Protein AF-A0A7C9E9Z1-F1 (afdb_monomer)

pLDDT: mean 94.23, std 4.5, range [63.09, 98.25]

Radius of gyration: 16.39 Å; Cα contacts (8 Å, |Δi|>4): 104; chains: 1; bounding box: 35×23×44 Å

Nearest PDB structures (foldseek):
  5wyl-assembly1_A  TM=3.113E-01  e=5.846E+00  Thermochaetoides thermophila DSM 1495
  5x20-assembly3_F  TM=2.264E-01  e=6.218E+00  Enterococcus faecium DO

Sequence (115 aa):
LDPYLDKEGNFTHGVNFAVAGATALSVSTLAEKNIHIAPRVTRSSLLVQLDWFKAHLNALHFTPPERKEKLGNALFLVGEIGGNDYNYAVSQVKTMDDLRALVPEIIQTIIDVTE

Secondary structure (DSSP, 8-state):
-EETT-TT---TT-EE---TT-BSS-HHHHHHTT----TTT---BHHHHHHHHHHHHHHT---HHHHHHHHHTPPP-----SHHHHHHHHHTT--HHHHHHHHHHHHHHHHHHH-

Mean predicted aligned error: 3.27 Å

Solvent-accessible surface area (backbone atoms only — not comparable to full-atom values): 6959 Å² total; per-residue (Å²): 112,36,48,68,86,46,90,85,48,65,57,91,89,40,67,30,62,84,55,81,71,32,17,35,54,47,68,67,62,35,41,78,71,75,32,78,70,59,80,88,65,4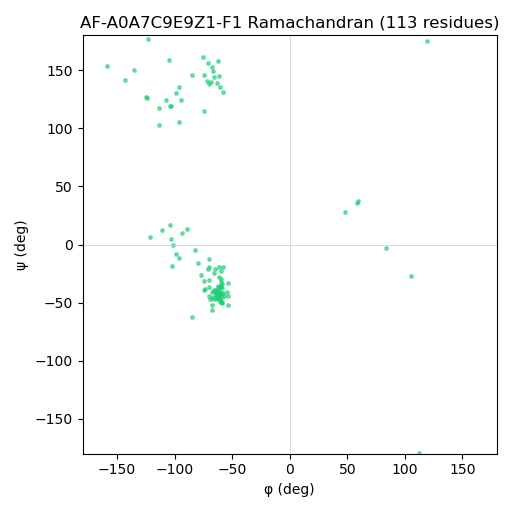4,89,49,17,48,63,55,33,49,51,51,51,53,51,51,63,62,71,65,70,61,52,76,68,54,43,50,56,54,58,71,72,52,88,86,86,85,73,95,69,34,65,39,52,49,52,51,31,54,78,67,71,53,51,73,66,58,56,57,68,43,49,67,58,36,52,48,54,53,48,70,74,73,113

Structure (mmCIF, N/CA/C/O backbone):
data_AF-A0A7C9E9Z1-F1
#
_entry.id   AF-A0A7C9E9Z1-F1
#
loop_
_atom_site.group_PDB
_atom_site.id
_atom_site.type_symbol
_atom_site.label_atom_id
_atom_site.label_alt_id
_atom_site.label_comp_id
_atom_site.label_asym_id
_atom_site.label_entity_id
_atom_site.label_seq_id
_atom_site.pdbx_PDB_ins_code
_atom_site.Cartn_x
_atom_site.Cartn_y
_atom_site.Cartn_z
_atom_site.occupancy
_atom_site.B_iso_or_equiv
_atom_site.auth_seq_id
_atom_site.auth_comp_id
_atom_site.auth_asym_id
_atom_site.auth_atom_id
_atom_site.pdbx_PDB_model_num
ATOM 1 N N . LEU A 1 1 ? -7.285 -0.758 -16.841 1.00 92.31 1 LEU A N 1
ATOM 2 C CA . LEU A 1 1 ? -5.991 -1.386 -16.512 1.00 92.31 1 LEU A CA 1
ATOM 3 C C . LEU A 1 1 ? -6.303 -2.708 -15.852 1.00 92.31 1 LEU A C 1
ATOM 5 O O . LEU A 1 1 ? -7.070 -2.699 -14.890 1.00 92.31 1 LEU A O 1
ATOM 9 N N . ASP A 1 2 ? -5.762 -3.798 -16.380 1.00 97.62 2 ASP A N 1
ATOM 10 C CA . ASP A 1 2 ? -6.035 -5.133 -15.849 1.00 97.62 2 ASP A CA 1
ATOM 11 C C . ASP A 1 2 ? -5.290 -5.343 -14.522 1.00 97.62 2 ASP A C 1
ATOM 13 O O . ASP A 1 2 ? -4.209 -4.767 -14.324 1.00 97.62 2 ASP A O 1
ATOM 17 N N . PRO A 1 3 ? -5.874 -6.098 -13.574 1.00 97.00 3 PRO A N 1
ATOM 18 C CA . PRO A 1 3 ? -5.262 -6.315 -12.275 1.00 97.00 3 PRO A CA 1
ATOM 19 C C . PRO A 1 3 ? -4.025 -7.208 -12.408 1.00 97.00 3 PRO A C 1
ATOM 21 O O . PRO A 1 3 ? -4.049 -8.214 -13.106 1.00 97.00 3 PRO A O 1
ATOM 24 N N . TYR A 1 4 ? -2.952 -6.872 -11.693 1.00 97.50 4 TYR A N 1
ATOM 25 C CA . TYR A 1 4 ? -1.654 -7.555 -11.794 1.00 97.50 4 TYR A CA 1
ATOM 26 C C . TYR A 1 4 ? -1.715 -9.082 -11.601 1.00 97.50 4 TYR A C 1
ATOM 28 O O . TYR A 1 4 ? -0.935 -9.817 -12.200 1.00 97.50 4 TYR A O 1
ATOM 36 N N . LEU A 1 5 ? -2.629 -9.566 -10.755 1.00 95.50 5 LEU A N 1
ATOM 37 C CA . LEU A 1 5 ? -2.771 -10.996 -10.460 1.00 95.50 5 LEU A CA 1
ATOM 38 C C . LEU A 1 5 ? -3.602 -11.765 -11.497 1.00 95.50 5 LEU A C 1
ATOM 40 O O . LEU A 1 5 ? -3.720 -12.988 -11.381 1.00 95.50 5 LEU A O 1
ATOM 44 N N . ASP A 1 6 ? -4.181 -11.082 -12.483 1.00 97.00 6 ASP A N 1
ATOM 45 C CA . ASP A 1 6 ? -4.840 -11.742 -13.601 1.00 97.00 6 ASP A CA 1
ATOM 46 C C . ASP A 1 6 ? -3.796 -12.322 -14.560 1.00 97.00 6 ASP A C 1
ATOM 48 O O . ASP A 1 6 ? -3.022 -11.602 -15.192 1.00 97.00 6 ASP A O 1
ATOM 52 N N . LYS A 1 7 ? -3.781 -13.654 -14.663 1.00 92.62 7 LYS A N 1
ATOM 53 C CA . LYS A 1 7 ? -2.847 -14.391 -15.524 1.00 92.62 7 LYS A CA 1
ATOM 54 C C . LYS A 1 7 ? -3.150 -14.209 -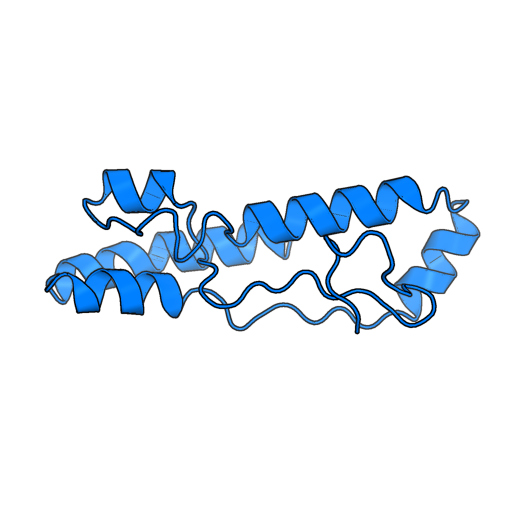17.008 1.00 92.62 7 LYS A C 1
ATOM 56 O O . LYS A 1 7 ? -2.275 -14.479 -17.825 1.00 92.62 7 LYS A O 1
ATOM 61 N N . GLU A 1 8 ? -4.367 -13.793 -17.338 1.00 95.75 8 GLU A N 1
ATOM 62 C CA . GLU A 1 8 ? -4.817 -13.533 -18.706 1.00 95.75 8 GLU A CA 1
ATOM 63 C C . GLU A 1 8 ? -4.874 -12.023 -19.009 1.00 95.75 8 GLU A C 1
ATOM 65 O O . GLU A 1 8 ? -5.278 -11.627 -20.102 1.00 95.75 8 GLU A O 1
ATOM 70 N N . GLY A 1 9 ? -4.431 -11.182 -18.065 1.00 94.25 9 GLY A N 1
ATOM 71 C CA . GLY A 1 9 ? -4.470 -9.728 -18.175 1.00 94.25 9 GLY A CA 1
ATOM 72 C C . GLY A 1 9 ? -3.557 -9.173 -19.273 1.00 94.25 9 GLY A C 1
ATOM 73 O O . GLY A 1 9 ? -2.443 -9.647 -19.508 1.00 94.25 9 GLY A O 1
ATOM 74 N N . ASN A 1 10 ? -4.010 -8.107 -19.931 1.00 94.88 10 ASN A N 1
ATOM 75 C CA . ASN A 1 10 ? -3.254 -7.383 -20.942 1.00 94.88 10 ASN A CA 1
ATOM 76 C C . ASN A 1 10 ? -2.553 -6.155 -20.338 1.00 94.88 10 ASN A C 1
ATOM 78 O O . ASN A 1 10 ? -3.159 -5.105 -20.121 1.00 94.88 10 ASN A O 1
ATOM 82 N N . PHE A 1 11 ? -1.235 -6.253 -20.158 1.00 93.94 11 PHE A N 1
ATOM 83 C CA . PHE A 1 11 ? -0.420 -5.185 -19.563 1.00 93.94 11 PHE A CA 1
ATOM 84 C C . PHE A 1 11 ? 0.223 -4.226 -20.575 1.00 93.94 11 PHE A C 1
ATOM 86 O O . PHE A 1 11 ? 1.045 -3.391 -20.200 1.00 93.94 11 PHE A O 1
ATOM 93 N N . THR A 1 12 ? -0.157 -4.294 -21.857 1.00 90.38 12 THR A N 1
ATOM 94 C CA . THR A 1 12 ? 0.442 -3.468 -22.928 1.00 90.38 12 THR A CA 1
ATOM 95 C C . THR A 1 12 ? 0.287 -1.964 -22.675 1.00 90.38 12 THR A C 1
ATOM 97 O O . THR A 1 12 ? 1.157 -1.177 -23.046 1.00 90.38 12 THR A O 1
ATOM 100 N N . HIS A 1 13 ? -0.806 -1.557 -22.024 1.00 90.94 13 HIS A N 1
ATOM 101 C CA . HIS A 1 13 ? -1.135 -0.151 -21.752 1.00 90.94 13 HIS A CA 1
ATOM 102 C C . HIS A 1 13 ? -1.039 0.224 -20.268 1.00 90.94 13 HIS A C 1
ATOM 104 O O . HIS A 1 13 ? -1.510 1.286 -19.864 1.00 90.94 13 HIS A O 1
ATOM 110 N N . GLY A 1 14 ? -0.435 -0.645 -19.460 1.00 94.56 14 GLY A N 1
ATOM 111 C CA . GLY A 1 14 ? -0.309 -0.481 -18.019 1.00 94.56 14 GLY A CA 1
ATOM 112 C C . GLY A 1 14 ? -0.982 -1.605 -17.242 1.00 94.56 14 GLY A C 1
ATOM 113 O O . GLY A 1 14 ? -1.657 -2.472 -17.792 1.00 94.56 14 GLY A O 1
ATOM 114 N N . VAL A 1 15 ? -0.803 -1.559 -15.931 1.00 97.19 15 VAL A N 1
ATOM 115 C CA . VAL A 1 15 ? -1.175 -2.624 -15.000 1.00 97.19 15 VAL A CA 1
ATOM 116 C C . VAL A 1 15 ? -1.684 -1.995 -13.707 1.00 97.19 15 VAL A C 1
ATOM 118 O O . VAL A 1 15 ? -1.180 -0.957 -13.277 1.00 97.19 15 VAL A O 1
ATOM 121 N N . ASN A 1 16 ? -2.717 -2.589 -13.111 1.00 97.88 16 ASN A N 1
ATOM 122 C CA . ASN A 1 16 ? -3.306 -2.120 -11.863 1.00 97.88 16 ASN A CA 1
ATOM 123 C C . ASN A 1 16 ? -2.877 -3.009 -10.689 1.00 97.88 16 ASN A C 1
ATOM 125 O O . ASN A 1 16 ? -3.186 -4.200 -10.658 1.00 97.88 16 ASN A O 1
ATOM 129 N N . PHE A 1 17 ? -2.203 -2.421 -9.704 1.00 97.25 17 PHE A N 1
ATOM 130 C CA . PHE A 1 17 ? -1.783 -3.112 -8.480 1.00 97.25 17 PHE A CA 1
ATOM 131 C C . PHE A 1 17 ? -2.727 -2.865 -7.297 1.00 97.25 17 PHE A C 1
ATOM 133 O O . PHE A 1 17 ? -2.574 -3.499 -6.255 1.00 97.25 17 PHE A O 1
ATOM 140 N N . ALA A 1 18 ? -3.697 -1.957 -7.438 1.00 96.56 18 ALA A N 1
ATOM 141 C CA . ALA A 1 18 ? -4.598 -1.587 -6.359 1.00 96.56 18 ALA A CA 1
ATOM 142 C C . ALA A 1 18 ? -5.543 -2.739 -5.997 1.00 96.56 18 ALA A C 1
ATOM 144 O O . ALA A 1 18 ? -6.096 -3.424 -6.860 1.00 96.56 18 ALA A O 1
ATOM 145 N N . VAL A 1 19 ? -5.774 -2.906 -4.697 1.00 95.44 19 VAL A N 1
ATOM 146 C CA . VAL A 1 19 ? -6.721 -3.882 -4.152 1.00 95.44 19 VAL A CA 1
ATOM 147 C C . VAL A 1 19 ? -7.725 -3.149 -3.278 1.00 95.44 19 VAL A C 1
ATOM 149 O O . VAL A 1 19 ? -7.347 -2.429 -2.352 1.00 95.44 19 VAL A O 1
ATOM 152 N N . ALA A 1 20 ? -9.013 -3.340 -3.559 1.00 94.44 20 ALA A N 1
ATOM 153 C CA . ALA A 1 20 ? -10.076 -2.808 -2.716 1.00 94.44 20 ALA A CA 1
ATOM 154 C C . ALA A 1 20 ? -9.930 -3.347 -1.283 1.00 94.44 20 ALA A C 1
ATOM 156 O O . ALA A 1 20 ? -9.752 -4.546 -1.076 1.00 94.44 20 ALA A O 1
ATOM 157 N N . GLY A 1 21 ? -9.987 -2.453 -0.297 1.00 94.81 21 GLY A N 1
ATOM 158 C CA . GLY A 1 21 ? -9.776 -2.802 1.109 1.00 94.81 21 GLY A CA 1
ATOM 159 C C . GLY A 1 21 ? -8.309 -2.869 1.544 1.00 94.81 21 GLY A C 1
ATOM 160 O O . GLY A 1 21 ? -8.052 -3.071 2.723 1.00 94.81 21 GLY A O 1
ATOM 161 N N . ALA A 1 22 ? -7.332 -2.682 0.652 1.00 96.75 22 ALA A N 1
ATOM 162 C CA . ALA A 1 22 ? -5.934 -2.663 1.072 1.00 96.75 22 ALA A CA 1
ATOM 163 C C . ALA A 1 22 ? -5.635 -1.533 2.065 1.00 96.75 22 ALA A C 1
ATOM 165 O O . ALA A 1 22 ? -6.196 -0.437 1.978 1.00 96.75 22 ALA A O 1
ATOM 166 N N . THR A 1 23 ? -4.732 -1.827 2.991 1.00 97.38 23 THR A N 1
ATOM 167 C CA . THR A 1 23 ? -4.314 -0.949 4.088 1.00 97.38 23 THR A CA 1
ATOM 168 C C . THR A 1 23 ? -2.938 -0.348 3.819 1.00 97.38 23 THR A C 1
ATOM 170 O O . THR A 1 23 ? -2.166 -0.891 3.028 1.00 97.38 23 THR A O 1
ATOM 173 N N . ALA A 1 24 ? -2.610 0.765 4.470 1.00 97.75 24 ALA A N 1
ATOM 174 C CA . ALA A 1 24 ? -1.241 1.265 4.505 1.00 97.75 24 ALA A CA 1
ATOM 175 C C . ALA A 1 24 ? -0.365 0.298 5.312 1.00 97.75 24 ALA A C 1
ATOM 177 O O . ALA A 1 24 ? 0.587 -0.272 4.776 1.00 97.75 24 ALA A O 1
ATOM 178 N N . LEU A 1 25 ? -0.749 0.036 6.565 1.00 97.69 25 LEU A N 1
ATOM 179 C CA . LEU A 1 25 ? -0.060 -0.900 7.447 1.00 97.69 25 LEU A CA 1
ATOM 180 C C . LEU A 1 25 ? -0.277 -2.347 6.999 1.00 97.69 25 LEU A C 1
ATOM 182 O O . LEU A 1 25 ? -1.260 -2.684 6.338 1.00 97.69 25 LEU A O 1
ATOM 186 N N . SER A 1 26 ? 0.635 -3.241 7.378 1.00 96.88 26 SER A N 1
ATOM 187 C CA . SER A 1 26 ? 0.447 -4.671 7.123 1.00 96.88 26 SER A CA 1
ATOM 188 C C . SER A 1 26 ? -0.708 -5.240 7.961 1.00 96.88 26 SER A C 1
ATOM 190 O O . SER A 1 26 ? -0.994 -4.766 9.062 1.00 96.88 26 SER A O 1
ATOM 192 N N . VAL A 1 27 ? -1.348 -6.310 7.475 1.00 95.56 27 VAL A N 1
ATOM 193 C CA . VAL A 1 27 ? -2.408 -7.002 8.233 1.00 95.56 27 VAL A CA 1
ATOM 194 C C . VAL A 1 27 ? -1.886 -7.522 9.581 1.00 95.56 27 VAL A C 1
ATOM 196 O O . VAL A 1 27 ? -2.621 -7.504 10.565 1.00 95.56 27 VAL A O 1
ATOM 199 N N . SER A 1 28 ? -0.619 -7.943 9.653 1.00 95.56 28 SER A N 1
ATOM 200 C CA . SER A 1 28 ? 0.030 -8.348 10.907 1.00 95.56 28 SER A CA 1
ATOM 201 C C . SER A 1 28 ? 0.219 -7.176 11.870 1.00 95.56 28 SER A C 1
ATOM 203 O O . SER A 1 28 ? -0.148 -7.295 13.034 1.00 95.56 28 SER A O 1
ATOM 205 N N . THR A 1 29 ? 0.687 -6.026 11.381 1.00 96.88 29 THR A N 1
ATOM 206 C CA . THR A 1 29 ? 0.845 -4.801 12.185 1.00 96.88 29 THR A CA 1
ATOM 207 C C . THR A 1 29 ? -0.493 -4.343 12.771 1.00 96.88 29 THR A C 1
ATOM 209 O O . THR A 1 29 ? -0.581 -3.971 13.938 1.00 96.88 29 THR A O 1
ATOM 212 N N . LEU A 1 30 ? -1.572 -4.402 11.984 1.00 97.19 30 LEU A N 1
ATOM 213 C CA . LEU A 1 30 ? -2.916 -4.086 12.475 1.00 97.19 30 LEU A CA 1
ATOM 214 C C . LEU A 1 30 ? -3.392 -5.103 13.522 1.00 97.19 30 LEU A C 1
ATOM 216 O O . LEU A 1 30 ? -3.959 -4.712 14.545 1.00 97.19 30 LEU A O 1
ATOM 220 N N . ALA A 1 31 ? -3.107 -6.393 13.324 1.00 96.69 31 ALA A N 1
ATOM 221 C CA . ALA A 1 31 ? -3.455 -7.432 14.288 1.00 96.69 31 ALA A CA 1
ATOM 222 C C . ALA A 1 31 ? -2.749 -7.241 15.644 1.00 96.69 31 ALA A C 1
ATOM 224 O O . ALA A 1 31 ? -3.387 -7.430 16.678 1.00 96.69 31 ALA A O 1
ATOM 225 N N . GLU A 1 32 ? -1.488 -6.799 15.659 1.00 96.69 32 GLU A N 1
ATOM 226 C CA . GLU A 1 32 ? -0.745 -6.444 16.884 1.00 96.69 32 GLU A CA 1
ATOM 227 C C . GLU A 1 32 ? -1.396 -5.284 17.654 1.00 96.69 32 GLU A C 1
ATOM 229 O O . GLU A 1 32 ? -1.324 -5.217 18.880 1.00 96.69 32 GLU A O 1
ATOM 234 N N . LYS A 1 33 ? -2.110 -4.403 16.948 1.00 95.62 33 LYS A N 1
ATOM 235 C CA . LYS A 1 33 ? -2.902 -3.306 17.527 1.00 95.62 33 LYS A CA 1
ATOM 236 C C . LYS A 1 33 ? -4.342 -3.722 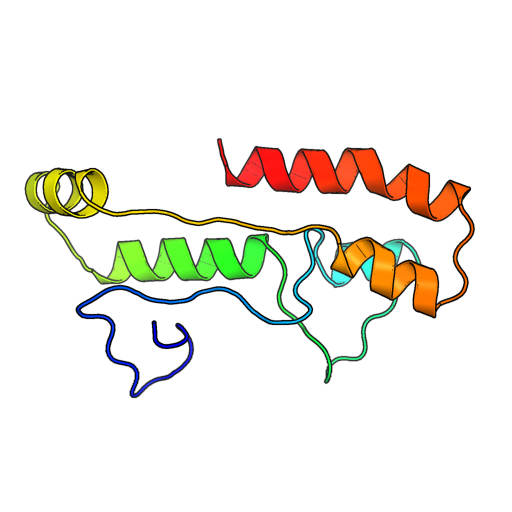17.857 1.00 95.62 33 LYS A C 1
ATOM 238 O O . LYS A 1 33 ? -5.200 -2.882 18.145 1.00 95.62 33 LYS A O 1
ATOM 243 N N . ASN A 1 34 ? -4.622 -5.027 17.853 1.00 96.50 34 ASN A N 1
ATOM 244 C CA . ASN A 1 34 ? -5.945 -5.612 18.069 1.00 96.50 34 ASN A CA 1
ATOM 245 C C . ASN A 1 34 ? -6.984 -5.114 17.043 1.00 96.50 34 ASN A C 1
ATOM 247 O O . ASN A 1 34 ? -8.131 -4.855 17.410 1.00 96.50 34 ASN A O 1
ATOM 251 N N . ILE A 1 35 ? -6.571 -4.900 15.789 1.00 97.44 35 ILE A N 1
ATOM 252 C CA . ILE A 1 35 ? -7.436 -4.574 14.649 1.00 97.44 35 ILE A CA 1
ATOM 253 C C . ILE A 1 35 ? -7.375 -5.763 13.691 1.00 97.44 35 ILE A C 1
ATOM 255 O O . ILE A 1 35 ? -6.398 -5.963 12.972 1.00 97.44 35 ILE A O 1
ATOM 259 N N . HIS A 1 36 ? -8.419 -6.586 13.691 1.00 96.00 36 HIS A N 1
ATOM 260 C CA . HIS A 1 36 ? -8.433 -7.826 12.921 1.00 96.00 36 HIS A CA 1
ATOM 261 C C . HIS A 1 36 ? -9.173 -7.652 11.600 1.00 96.00 36 HIS A C 1
ATOM 263 O O . HIS A 1 36 ? -10.305 -7.176 11.563 1.00 96.00 36 HIS A O 1
ATOM 269 N N . ILE A 1 37 ? -8.551 -8.083 10.507 1.00 95.19 37 ILE A N 1
ATOM 270 C CA . ILE A 1 37 ? -9.168 -8.097 9.182 1.00 95.19 37 ILE A CA 1
ATOM 271 C C . ILE A 1 37 ? -9.470 -9.548 8.834 1.00 95.19 37 ILE A C 1
ATOM 273 O O . ILE A 1 37 ? -8.587 -10.408 8.866 1.00 95.19 37 ILE A O 1
ATOM 277 N N . ALA A 1 38 ? -10.731 -9.841 8.518 1.00 90.06 38 ALA A N 1
ATOM 278 C CA . ALA A 1 38 ? -11.111 -11.191 8.132 1.00 90.06 38 ALA A CA 1
ATOM 279 C C . ALA A 1 38 ? -10.340 -11.606 6.861 1.00 90.06 38 ALA A C 1
ATOM 281 O O . ALA A 1 38 ? -10.321 -10.842 5.894 1.00 90.06 38 ALA A O 1
ATOM 282 N N . PRO A 1 39 ? -9.778 -12.829 6.784 1.00 84.12 39 PRO A N 1
ATOM 283 C CA . PRO A 1 39 ? -8.966 -13.253 5.639 1.00 84.12 39 PRO A CA 1
ATOM 284 C C . PRO A 1 39 ? -9.667 -13.196 4.274 1.00 84.12 39 PRO A C 1
ATOM 286 O O . PRO A 1 39 ? -8.997 -13.219 3.248 1.00 84.12 39 PRO A O 1
ATOM 289 N N . ARG A 1 40 ? -11.008 -13.167 4.259 1.00 86.88 40 ARG A N 1
ATOM 290 C CA . ARG A 1 40 ? -11.826 -13.037 3.042 1.00 86.88 40 ARG A CA 1
ATOM 291 C C . ARG A 1 40 ? -11.933 -11.597 2.529 1.00 86.88 40 ARG A C 1
ATOM 293 O O . ARG A 1 40 ? -12.374 -11.417 1.404 1.00 86.88 40 ARG A O 1
ATOM 300 N N . VAL A 1 41 ? -11.586 -10.605 3.349 1.00 89.75 41 VAL A N 1
ATOM 301 C CA . VAL A 1 41 ? -11.691 -9.182 3.009 1.00 89.75 41 VAL A CA 1
ATOM 302 C C . VAL A 1 41 ? -10.444 -8.739 2.256 1.00 89.75 41 VAL A C 1
ATOM 304 O O . VAL A 1 41 ? -10.535 -8.366 1.094 1.00 89.75 41 VAL A O 1
ATOM 307 N N . THR A 1 42 ? -9.274 -8.822 2.887 1.00 91.88 42 THR A N 1
ATOM 308 C CA . THR A 1 42 ? -7.998 -8.557 2.221 1.00 91.88 42 THR A CA 1
ATOM 309 C C . THR A 1 42 ? -6.845 -9.215 2.975 1.00 91.88 42 THR A C 1
ATOM 311 O O . THR A 1 42 ? -6.907 -9.429 4.188 1.00 91.88 42 THR A O 1
ATOM 314 N N . ARG A 1 43 ? -5.775 -9.527 2.243 1.00 93.19 43 ARG A N 1
ATOM 315 C CA . ARG A 1 43 ? -4.430 -9.776 2.792 1.00 93.19 43 ARG A CA 1
ATOM 316 C C . ARG A 1 43 ? -3.391 -8.813 2.211 1.00 93.19 43 ARG A C 1
ATOM 318 O O . ARG A 1 43 ? -2.200 -8.985 2.440 1.00 93.19 43 ARG A O 1
ATOM 325 N N . SER A 1 44 ? -3.842 -7.839 1.429 1.00 95.44 44 SER A N 1
ATOM 326 C CA . SER A 1 44 ? -2.996 -6.894 0.716 1.00 95.44 44 SER A CA 1
ATOM 327 C C . SER A 1 44 ? -2.852 -5.609 1.516 1.00 95.44 44 SER A C 1
ATOM 329 O O . SER A 1 44 ? -3.837 -5.062 2.008 1.00 95.44 44 SER A O 1
ATOM 331 N N . SER A 1 45 ? -1.623 -5.116 1.582 1.00 96.62 45 SER A N 1
ATOM 332 C CA . SER A 1 45 ? -1.267 -3.790 2.078 1.00 96.62 45 SER A CA 1
ATOM 333 C C . SER A 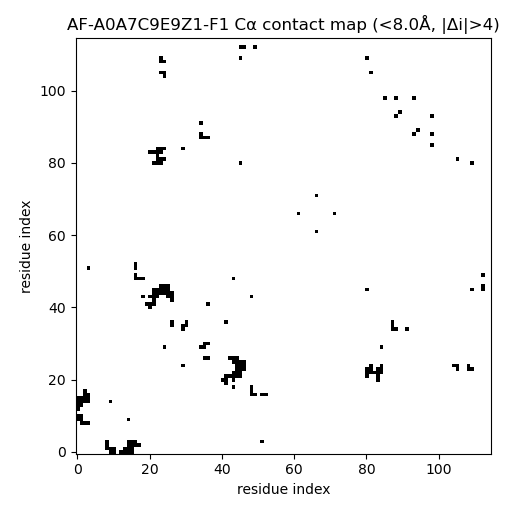1 45 ? -0.508 -3.013 1.002 1.00 96.62 45 SER A C 1
ATOM 335 O O . SER A 1 45 ? -0.192 -3.560 -0.057 1.00 96.62 45 SER A O 1
ATOM 337 N N . LEU A 1 46 ? -0.177 -1.757 1.284 1.00 96.75 46 LEU A N 1
ATOM 338 C CA . LEU A 1 46 ? 0.646 -0.908 0.427 1.00 96.75 46 LEU A CA 1
ATOM 339 C C . LEU A 1 46 ? 1.979 -1.571 0.063 1.00 96.75 46 LEU A C 1
ATOM 341 O O . LEU A 1 46 ? 2.352 -1.597 -1.106 1.00 96.75 46 LEU A O 1
ATOM 345 N N . LEU A 1 47 ? 2.647 -2.191 1.041 1.00 95.56 47 LEU A N 1
ATOM 346 C CA . LEU A 1 47 ? 3.895 -2.926 0.814 1.00 95.56 47 LEU A CA 1
ATOM 347 C C . LEU A 1 47 ? 3.708 -4.106 -0.146 1.00 95.56 47 LEU A C 1
ATOM 349 O O . LEU A 1 47 ? 4.513 -4.287 -1.051 1.00 95.56 47 LEU A O 1
ATOM 353 N N . VAL A 1 48 ? 2.609 -4.855 -0.021 1.00 96.50 48 VAL A N 1
ATOM 354 C CA . VAL A 1 48 ? 2.303 -5.960 -0.946 1.00 96.50 48 VAL A CA 1
ATOM 355 C C . VAL A 1 48 ? 2.088 -5.443 -2.374 1.00 96.50 48 VAL A C 1
ATOM 357 O O . VAL A 1 48 ? 2.575 -6.048 -3.328 1.00 96.50 48 VAL A O 1
ATOM 360 N N . GLN A 1 49 ? 1.392 -4.313 -2.539 1.00 97.06 49 GLN A N 1
ATOM 361 C CA . GLN A 1 49 ? 1.197 -3.691 -3.855 1.00 97.06 49 GLN A CA 1
ATOM 362 C C . GLN A 1 49 ? 2.522 -3.187 -4.446 1.00 97.06 49 GLN A C 1
ATOM 364 O O . GLN A 1 49 ? 2.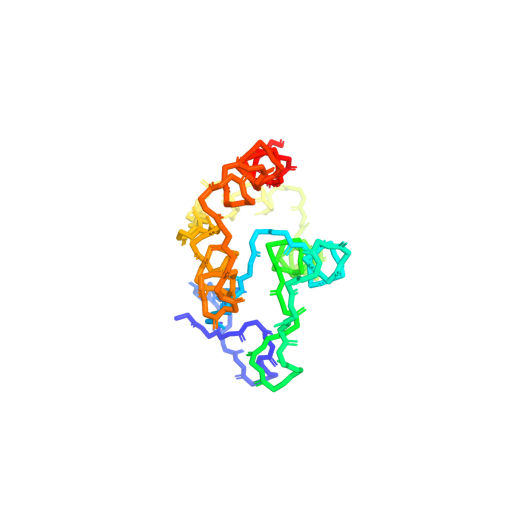769 -3.355 -5.641 1.00 97.06 49 GLN A O 1
ATOM 369 N N . LEU A 1 50 ? 3.396 -2.618 -3.610 1.00 96.12 50 LEU A N 1
ATOM 370 C CA . LEU A 1 50 ? 4.730 -2.179 -4.010 1.00 96.12 50 LEU A CA 1
ATOM 371 C C . LEU A 1 50 ? 5.621 -3.357 -4.425 1.00 96.12 50 LEU A C 1
ATOM 373 O O . LEU A 1 50 ? 6.349 -3.255 -5.412 1.00 96.12 50 LEU A O 1
ATOM 377 N N . ASP A 1 51 ? 5.558 -4.479 -3.710 1.00 96.69 51 ASP A N 1
ATOM 378 C CA . ASP A 1 51 ? 6.308 -5.688 -4.054 1.00 96.69 51 ASP A CA 1
ATOM 379 C C . ASP A 1 51 ? 5.889 -6.225 -5.424 1.00 96.69 51 ASP A C 1
ATOM 381 O O . ASP A 1 51 ? 6.739 -6.576 -6.245 1.00 96.69 51 ASP A O 1
ATOM 385 N N . TRP A 1 52 ? 4.587 -6.225 -5.720 1.00 97.50 52 TRP A N 1
ATOM 386 C CA . TRP A 1 52 ? 4.076 -6.579 -7.044 1.00 97.50 52 TRP A CA 1
ATOM 387 C C . TRP A 1 52 ? 4.548 -5.621 -8.132 1.00 97.50 52 TRP A C 1
ATOM 389 O O . TRP A 1 52 ? 4.977 -6.067 -9.195 1.00 97.50 52 TRP A O 1
ATOM 399 N N . PHE A 1 53 ? 4.526 -4.318 -7.859 1.00 95.50 53 PHE A N 1
ATOM 400 C CA . PHE A 1 53 ? 5.046 -3.312 -8.775 1.00 95.50 53 PHE A CA 1
ATOM 401 C C . PHE A 1 53 ? 6.536 -3.533 -9.083 1.00 95.50 53 PHE A C 1
ATOM 403 O O . PHE A 1 53 ? 6.928 -3.608 -10.249 1.00 95.50 53 PHE A O 1
ATOM 410 N N . LYS A 1 54 ? 7.366 -3.725 -8.050 1.00 94.00 54 LYS A N 1
ATOM 411 C CA . LYS A 1 54 ? 8.803 -4.013 -8.195 1.00 94.00 54 LYS A CA 1
ATOM 412 C C . LYS A 1 54 ? 9.043 -5.318 -8.958 1.00 94.00 54 LYS A C 1
ATOM 414 O O . LYS A 1 54 ? 9.897 -5.361 -9.843 1.00 94.00 54 LYS A O 1
ATOM 419 N N . ALA A 1 55 ? 8.280 -6.369 -8.655 1.00 95.44 55 ALA A N 1
ATOM 420 C CA . ALA A 1 55 ? 8.357 -7.645 -9.361 1.00 95.44 55 ALA A CA 1
ATOM 421 C C . ALA A 1 55 ? 8.009 -7.495 -10.850 1.00 95.44 55 ALA A C 1
ATOM 423 O O . ALA A 1 55 ? 8.741 -8.005 -11.699 1.00 95.44 55 ALA A O 1
ATOM 424 N N . HIS A 1 56 ? 6.955 -6.741 -11.171 1.00 94.00 56 HIS A N 1
ATOM 425 C CA . HIS A 1 56 ? 6.570 -6.447 -12.547 1.00 94.00 56 HIS A CA 1
ATOM 426 C C . HIS A 1 56 ? 7.686 -5.711 -13.299 1.00 94.00 56 HIS A C 1
ATOM 428 O O . HIS A 1 56 ? 8.099 -6.159 -14.365 1.00 94.00 56 HIS A O 1
ATOM 434 N N . LEU A 1 57 ? 8.245 -4.641 -12.722 1.00 91.50 57 LEU A N 1
ATOM 435 C CA . LEU A 1 57 ? 9.349 -3.902 -13.344 1.00 91.50 57 LEU A CA 1
ATOM 436 C C . LEU A 1 57 ? 10.583 -4.776 -13.606 1.00 91.50 57 LEU A C 1
ATOM 438 O O . LEU A 1 57 ? 11.243 -4.618 -14.635 1.00 91.50 57 LEU A O 1
ATOM 442 N N . ASN A 1 58 ? 10.892 -5.702 -12.697 1.00 91.06 58 ASN A N 1
ATOM 443 C CA . ASN A 1 58 ? 12.011 -6.627 -12.858 1.00 91.06 58 ASN A CA 1
ATOM 444 C C . ASN A 1 58 ? 11.761 -7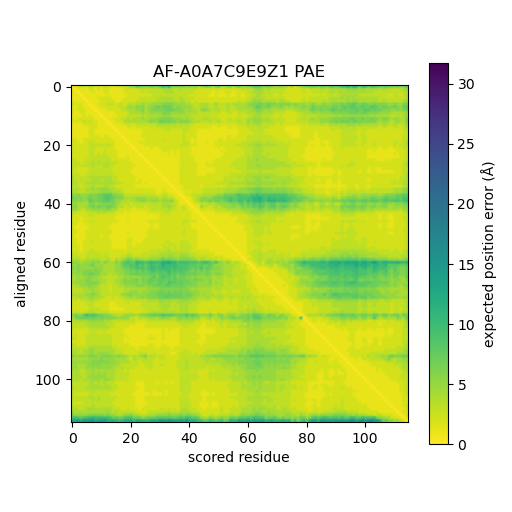.668 -13.963 1.00 91.06 58 ASN A C 1
ATOM 446 O O . ASN A 1 58 ? 12.690 -8.000 -14.699 1.00 91.06 58 ASN A O 1
ATOM 450 N N . ALA A 1 59 ? 10.522 -8.145 -14.114 1.00 91.31 59 ALA A N 1
ATOM 451 C CA . ALA A 1 59 ? 10.135 -9.122 -15.134 1.00 91.31 59 ALA A CA 1
ATOM 452 C C . ALA A 1 59 ? 10.115 -8.553 -16.564 1.00 91.31 59 ALA A C 1
ATOM 454 O O . ALA A 1 59 ? 10.213 -9.307 -17.528 1.00 91.31 59 ALA A O 1
ATOM 455 N N . LEU A 1 60 ? 10.020 -7.229 -16.727 1.00 88.19 60 LEU A N 1
ATOM 456 C CA . LEU A 1 60 ? 10.026 -6.590 -18.047 1.00 88.19 60 LEU A CA 1
ATOM 457 C C . LEU A 1 60 ? 11.392 -6.656 -18.760 1.00 88.19 60 LEU A C 1
ATOM 459 O O . LEU A 1 60 ? 11.460 -6.356 -19.948 1.00 88.19 60 LEU A O 1
ATOM 463 N N . HIS A 1 61 ? 12.472 -7.037 -18.063 1.00 85.44 61 HIS A N 1
ATOM 464 C CA . HIS A 1 61 ? 13.822 -7.240 -18.619 1.00 85.44 61 HIS A CA 1
ATOM 465 C C . HIS A 1 61 ? 14.351 -6.107 -19.528 1.00 85.44 61 HIS A C 1
ATOM 467 O O . HIS A 1 61 ? 15.196 -6.341 -20.390 1.00 85.44 61 HIS A O 1
ATOM 473 N N . PHE A 1 62 ? 13.900 -4.866 -19.320 1.00 88.31 62 PHE A N 1
ATOM 474 C CA . PHE A 1 62 ? 14.342 -3.719 -20.114 1.00 88.31 62 PHE A CA 1
ATOM 475 C C . PHE A 1 62 ? 15.833 -3.441 -19.941 1.00 88.31 62 PHE A C 1
ATOM 477 O O . PHE A 1 62 ? 16.353 -3.422 -18.817 1.00 88.31 62 PHE A O 1
ATOM 484 N N . THR A 1 63 ? 16.496 -3.113 -21.049 1.00 91.69 63 THR A N 1
ATOM 485 C CA . THR A 1 63 ? 17.826 -2.503 -21.016 1.00 91.69 63 THR A CA 1
ATOM 486 C C . THR A 1 63 ? 17.775 -1.139 -20.305 1.00 91.69 63 THR A C 1
ATOM 488 O O . THR A 1 63 ? 16.710 -0.516 -20.223 1.00 91.69 63 THR A O 1
ATOM 491 N N . PRO A 1 64 ? 18.902 -0.618 -19.776 1.00 91.81 64 PRO A N 1
ATOM 492 C CA . PRO A 1 64 ? 18.902 0.680 -19.097 1.00 91.81 64 PRO A CA 1
ATOM 493 C C . PRO A 1 64 ? 18.321 1.845 -19.931 1.00 91.81 64 PRO A C 1
ATOM 495 O O . PRO A 1 64 ? 17.553 2.628 -19.364 1.00 91.81 64 PRO A O 1
ATOM 498 N N . PRO A 1 65 ? 18.597 1.968 -21.250 1.00 93.00 65 PRO A N 1
ATOM 499 C CA . PRO A 1 65 ? 17.967 2.991 -22.089 1.00 93.00 65 PRO A CA 1
ATOM 500 C C . PRO A 1 65 ? 16.448 2.819 -22.221 1.00 93.00 65 PRO A C 1
ATOM 502 O O . PRO A 1 65 ? 15.713 3.780 -21.999 1.00 93.00 65 PRO A O 1
ATOM 505 N N . GLU A 1 66 ? 15.971 1.601 -22.502 1.00 91.81 66 GLU A N 1
ATOM 506 C CA . GLU A 1 66 ? 14.534 1.308 -22.633 1.00 91.81 66 GLU A CA 1
ATOM 507 C C . GLU A 1 66 ? 13.784 1.586 -21.333 1.00 91.81 66 GLU A C 1
ATOM 509 O O . GLU A 1 66 ? 12.687 2.138 -21.349 1.00 91.81 66 GLU A O 1
ATOM 514 N N . ARG A 1 67 ? 14.387 1.243 -20.189 1.00 90.75 67 ARG A N 1
ATOM 515 C CA . ARG A 1 67 ? 13.818 1.534 -18.873 1.00 90.75 67 ARG A CA 1
ATOM 516 C C . ARG A 1 67 ? 13.658 3.037 -18.672 1.00 90.75 67 ARG A C 1
ATOM 518 O O . ARG A 1 67 ? 12.598 3.475 -18.237 1.00 90.75 67 ARG A O 1
ATOM 525 N N . LYS A 1 68 ? 14.692 3.821 -18.992 1.00 92.12 68 LYS A N 1
ATOM 526 C CA . LYS A 1 68 ? 14.657 5.283 -18.859 1.00 92.12 68 LYS A CA 1
ATOM 527 C C . LYS A 1 68 ? 13.570 5.900 -19.738 1.00 92.12 68 LYS A C 1
ATOM 529 O O . LYS A 1 68 ? 12.838 6.760 -19.266 1.00 92.12 68 LYS A O 1
ATOM 534 N N . GLU A 1 69 ? 13.453 5.457 -20.986 1.00 93.62 69 GLU A N 1
ATOM 535 C CA . GLU A 1 69 ? 12.440 5.956 -21.919 1.00 93.62 69 GLU A CA 1
ATOM 536 C C . GLU A 1 69 ? 11.022 5.551 -21.498 1.00 93.62 69 GLU A C 1
ATOM 538 O O . GLU A 1 69 ? 10.143 6.402 -21.369 1.00 93.62 69 GLU A O 1
ATOM 543 N N . LYS A 1 70 ? 10.788 4.257 -21.246 1.00 89.69 70 LYS A N 1
ATOM 544 C CA . LYS A 1 70 ? 9.453 3.740 -20.924 1.00 89.69 70 LYS A CA 1
ATOM 545 C C . LYS A 1 70 ? 8.952 4.251 -19.580 1.00 89.69 70 LYS A C 1
ATOM 547 O O . LYS A 1 70 ? 7.816 4.703 -19.509 1.00 89.69 70 LYS A O 1
ATOM 552 N N . LEU A 1 71 ? 9.780 4.205 -18.532 1.00 91.12 71 LEU A N 1
ATOM 553 C CA . LEU A 1 71 ? 9.376 4.692 -17.209 1.00 91.12 71 LEU A CA 1
ATOM 554 C C . LEU A 1 71 ? 9.349 6.222 -17.145 1.00 91.12 71 LEU A C 1
ATOM 556 O O . LEU A 1 71 ? 8.507 6.769 -16.446 1.00 91.12 71 LEU A O 1
ATOM 560 N N . GLY A 1 72 ? 10.209 6.917 -17.899 1.00 92.62 72 GLY A N 1
ATOM 561 C CA . GLY A 1 72 ? 10.198 8.382 -17.977 1.00 92.62 72 GLY A CA 1
ATOM 562 C C . GLY A 1 72 ? 8.936 8.957 -18.627 1.00 92.62 72 GLY A C 1
ATOM 563 O O . GLY A 1 72 ? 8.570 10.091 -18.338 1.00 92.62 72 GLY A O 1
ATOM 564 N N . ASN A 1 73 ? 8.258 8.167 -19.463 1.00 92.81 73 ASN A N 1
ATOM 565 C CA . ASN A 1 73 ? 6.981 8.517 -20.090 1.00 92.81 73 ASN A CA 1
ATOM 566 C C . ASN A 1 73 ? 5.767 7.865 -19.401 1.00 92.81 73 ASN A C 1
ATOM 568 O O . ASN A 1 73 ? 4.635 8.050 -19.850 1.00 92.81 73 ASN A O 1
ATOM 572 N N . ALA A 1 74 ? 5.982 7.070 -18.349 1.00 93.69 74 ALA A N 1
ATOM 573 C CA . ALA A 1 74 ? 4.911 6.393 -17.631 1.00 93.69 74 ALA A CA 1
ATOM 574 C C . ALA A 1 74 ? 4.292 7.305 -16.564 1.00 93.69 74 ALA A C 1
ATOM 576 O O . ALA A 1 74 ? 4.978 8.088 -15.909 1.00 93.69 74 ALA A O 1
ATOM 577 N N . LEU A 1 75 ? 2.985 7.150 -16.351 1.00 94.75 75 LEU A N 1
ATOM 578 C CA . LEU A 1 75 ? 2.282 7.739 -15.216 1.00 94.75 75 LEU A CA 1
ATOM 579 C C . LEU A 1 75 ? 2.215 6.718 -14.079 1.00 94.75 75 LEU A C 1
ATOM 581 O O . LEU A 1 75 ? 1.668 5.629 -14.254 1.00 94.75 75 LEU A O 1
ATOM 585 N N . PHE A 1 76 ? 2.710 7.102 -12.906 1.00 93.19 76 PHE A N 1
ATOM 586 C CA . PHE A 1 76 ? 2.535 6.345 -11.671 1.00 93.19 76 PHE A CA 1
ATOM 587 C C . PHE A 1 76 ? 1.464 7.030 -10.830 1.00 93.19 76 PHE A C 1
ATOM 589 O O . PHE A 1 76 ? 1.607 8.196 -10.465 1.00 93.19 76 PHE A O 1
ATOM 596 N N . LEU A 1 77 ? 0.384 6.307 -10.544 1.00 93.81 77 LEU A N 1
ATOM 597 C CA . LEU A 1 77 ? -0.675 6.759 -9.652 1.00 93.81 77 LEU A CA 1
ATOM 598 C C . LEU A 1 77 ? -0.673 5.868 -8.412 1.00 93.81 77 LEU A C 1
ATOM 600 O O . LEU A 1 77 ? -0.894 4.663 -8.517 1.00 93.81 77 LEU A O 1
ATOM 604 N N . VAL A 1 78 ? -0.416 6.471 -7.254 1.00 91.50 78 VAL A N 1
ATOM 605 C CA . VAL A 1 78 ? -0.364 5.788 -5.959 1.00 91.50 78 VAL A CA 1
ATOM 606 C C . VAL A 1 78 ? -1.334 6.489 -5.016 1.00 91.50 78 VAL A C 1
ATOM 608 O O . VAL A 1 78 ? -1.274 7.706 -4.857 1.00 91.50 78 VAL A O 1
ATOM 611 N N . GLY A 1 79 ? -2.230 5.716 -4.405 1.00 85.88 79 GLY A N 1
ATOM 612 C CA . GLY A 1 79 ? -3.233 6.207 -3.463 1.00 85.88 79 GLY A CA 1
ATOM 613 C C . GLY A 1 79 ? -4.678 6.120 -3.977 1.00 85.88 79 GLY A C 1
ATOM 614 O O . GLY A 1 79 ? -4.940 5.630 -5.072 1.00 85.88 79 GLY A O 1
ATOM 615 N N . GLU A 1 80 ? -5.657 6.565 -3.188 1.00 90.12 80 GLU A N 1
ATOM 616 C CA . GLU A 1 80 ? -5.508 6.923 -1.766 1.00 90.12 80 GLU A CA 1
ATOM 617 C C . GLU A 1 80 ? -5.310 5.661 -0.907 1.00 90.12 80 GLU A C 1
ATOM 619 O O . GLU A 1 80 ? -5.925 4.624 -1.156 1.00 90.12 80 GLU A O 1
ATOM 624 N N . ILE A 1 81 ? -4.433 5.734 0.099 1.00 94.00 81 ILE A N 1
ATOM 625 C CA . ILE A 1 81 ? -4.120 4.619 0.999 1.00 94.00 81 ILE A CA 1
ATOM 626 C C . ILE A 1 81 ? -4.095 5.105 2.454 1.00 94.00 81 ILE A C 1
ATOM 628 O O . ILE A 1 81 ? -3.808 6.269 2.714 1.00 94.00 81 ILE A O 1
ATOM 632 N N . GLY A 1 82 ? -4.430 4.227 3.403 1.00 96.00 82 GLY A N 1
ATOM 633 C CA . GLY A 1 82 ? -4.538 4.554 4.833 1.00 96.00 82 GLY A CA 1
ATOM 634 C C . GLY A 1 82 ? -5.979 4.661 5.341 1.00 96.00 82 GLY A C 1
ATOM 635 O O . GLY A 1 82 ? -6.252 4.353 6.497 1.00 96.00 82 GLY A O 1
ATOM 636 N N . GLY A 1 83 ? -6.942 5.007 4.478 1.00 96.81 83 GLY A N 1
ATOM 637 C CA . GLY A 1 83 ? -8.357 5.090 4.867 1.00 96.81 83 GLY A CA 1
ATOM 638 C C . GLY A 1 83 ? -8.931 3.766 5.395 1.00 96.81 83 GLY A C 1
ATOM 639 O O . GLY A 1 83 ? -9.717 3.754 6.343 1.00 96.81 83 GLY A O 1
ATOM 640 N N . ASN A 1 84 ? -8.506 2.631 4.832 1.00 97.62 84 ASN A N 1
ATOM 641 C CA . ASN A 1 84 ? -8.980 1.316 5.273 1.00 97.62 84 ASN A CA 1
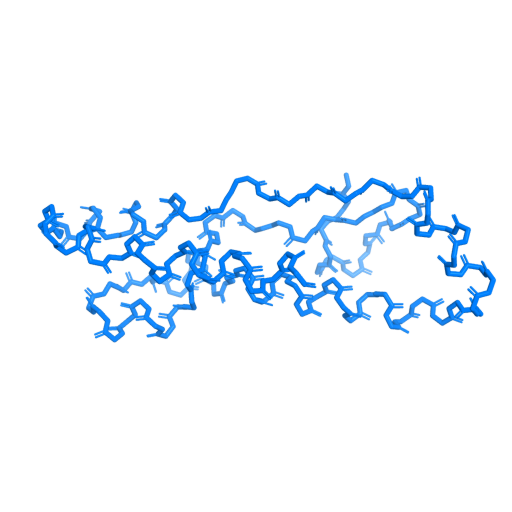ATOM 642 C C . ASN A 1 84 ? -8.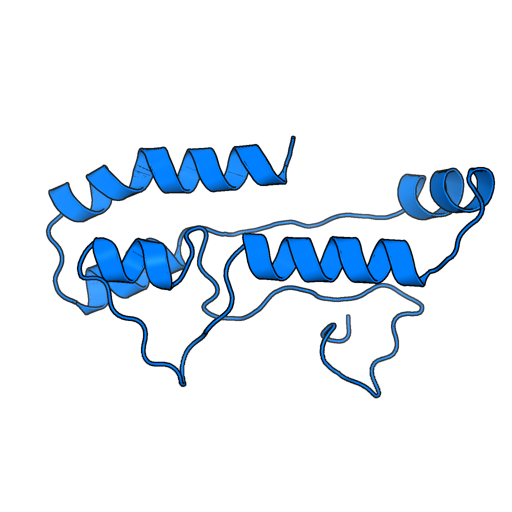454 0.917 6.654 1.00 97.62 84 ASN A C 1
ATOM 644 O O . ASN A 1 84 ? -9.178 0.259 7.396 1.00 97.62 84 ASN A O 1
ATOM 648 N N . ASP A 1 85 ? -7.256 1.358 7.038 1.00 98.25 85 ASP A N 1
ATOM 649 C CA . ASP A 1 85 ? -6.696 1.153 8.375 1.00 98.25 85 ASP A CA 1
ATOM 650 C C . ASP A 1 85 ? -7.648 1.727 9.438 1.00 98.25 85 ASP A C 1
ATOM 652 O O . ASP A 1 85 ? -7.998 1.048 10.408 1.00 98.25 85 ASP A O 1
ATOM 656 N N . TYR A 1 86 ? -8.169 2.936 9.190 1.00 97.88 86 TYR A N 1
ATOM 657 C CA . TYR A 1 86 ? -9.191 3.559 10.030 1.00 97.88 86 TYR A CA 1
ATOM 658 C C . TYR A 1 86 ? -10.541 2.854 9.928 1.00 97.88 86 TYR A C 1
ATOM 660 O O . TYR A 1 86 ? -11.142 2.568 10.959 1.00 97.88 86 TYR A O 1
ATOM 668 N N . ASN A 1 87 ? -11.027 2.541 8.722 1.00 97.25 87 ASN A N 1
ATOM 669 C CA . ASN A 1 87 ? -12.335 1.896 8.554 1.00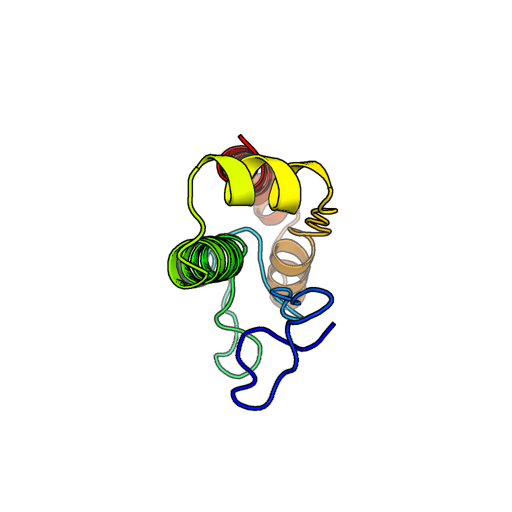 97.25 87 ASN A CA 1
ATOM 670 C C . ASN A 1 87 ? -12.415 0.561 9.309 1.00 97.25 87 ASN A C 1
ATOM 672 O O . ASN A 1 87 ? -13.413 0.285 9.981 1.00 97.25 87 ASN A O 1
ATOM 676 N N . TYR A 1 88 ? -11.355 -0.252 9.258 1.00 97.50 88 TYR A N 1
ATOM 677 C CA . TYR A 1 88 ? -11.305 -1.514 9.992 1.00 97.50 88 TYR A CA 1
ATOM 678 C C . TYR A 1 88 ? -11.252 -1.303 11.504 1.00 97.50 88 TYR A C 1
ATOM 680 O O . TYR A 1 88 ? -11.965 -2.001 12.228 1.00 97.50 88 TYR A O 1
ATOM 688 N N . ALA A 1 89 ? -10.484 -0.324 11.982 1.00 97.25 89 ALA A N 1
ATOM 689 C CA . ALA A 1 89 ? -10.448 0.038 13.395 1.00 97.25 89 ALA A CA 1
ATOM 690 C C . ALA A 1 89 ? -11.815 0.547 13.899 1.00 97.25 89 ALA A C 1
ATOM 692 O O . ALA A 1 89 ? -12.320 0.078 14.920 1.00 97.25 89 ALA A O 1
ATOM 693 N N . VAL A 1 90 ? -12.463 1.443 13.151 1.00 97.31 90 VAL A N 1
ATOM 694 C CA . VAL A 1 90 ? -13.790 1.995 13.470 1.00 97.31 90 VAL A CA 1
ATOM 695 C C . VAL A 1 90 ? -14.851 0.897 13.508 1.00 97.31 90 VAL A C 1
ATOM 697 O O . VAL A 1 90 ? -15.644 0.848 14.446 1.00 97.31 90 VAL A O 1
ATOM 700 N N . SER A 1 91 ? -14.838 -0.036 12.548 1.00 96.25 91 SER A N 1
ATOM 701 C CA . SER A 1 91 ? -15.782 -1.167 12.523 1.00 96.25 91 SER A CA 1
ATOM 702 C C . SER A 1 91 ? -15.675 -2.086 13.750 1.00 96.25 91 SER A C 1
ATOM 704 O O . SER A 1 91 ? -16.614 -2.813 14.065 1.00 96.25 91 SER A O 1
ATOM 706 N N . GLN A 1 92 ? -14.544 -2.025 14.458 1.00 96.69 92 GLN A N 1
ATOM 707 C CA . GLN A 1 92 ? -14.252 -2.778 15.678 1.00 96.69 92 GLN A CA 1
ATOM 708 C C . GLN A 1 92 ? -14.362 -1.915 16.943 1.00 96.69 92 GLN A C 1
ATOM 710 O O . GLN A 1 92 ? -13.878 -2.312 18.000 1.00 96.69 92 GLN A O 1
ATOM 715 N N . VAL A 1 93 ? -15.015 -0.750 16.849 1.00 96.19 93 VAL A N 1
ATOM 716 C CA . VAL A 1 93 ? -15.325 0.139 17.983 1.00 96.19 93 VAL A CA 1
ATOM 717 C C . VAL A 1 93 ? -14.059 0.609 18.718 1.00 96.19 93 VAL A C 1
ATOM 719 O O . VAL A 1 93 ? -14.030 0.733 19.942 1.00 96.19 93 VAL A O 1
ATOM 722 N N . LYS A 1 94 ? -12.982 0.874 17.968 1.00 96.56 94 LYS A N 1
ATOM 723 C CA . LYS A 1 94 ? -11.768 1.499 18.512 1.00 96.56 94 LYS A CA 1
ATOM 724 C C . LYS A 1 94 ? -12.028 2.936 18.950 1.00 96.56 94 LYS A C 1
ATOM 726 O O . LYS A 1 94 ? -12.865 3.637 18.380 1.00 96.56 94 LYS A O 1
ATOM 731 N N . THR A 1 95 ? -11.296 3.375 19.969 1.00 96.75 95 THR A N 1
ATOM 732 C CA . THR A 1 95 ? -11.417 4.736 20.493 1.00 96.75 95 THR A CA 1
ATOM 733 C C . THR A 1 95 ? -10.753 5.744 19.559 1.00 96.75 95 THR A C 1
ATOM 735 O O . THR A 1 95 ? -9.884 5.402 18.761 1.00 96.75 95 THR A O 1
ATOM 738 N N . MET A 1 96 ? -11.106 7.024 19.688 1.00 96.19 96 MET A N 1
ATOM 739 C CA . MET A 1 96 ? -10.422 8.082 18.936 1.00 96.19 96 MET A CA 1
ATOM 740 C C . MET A 1 96 ? -8.923 8.155 19.245 1.00 96.19 96 MET A C 1
ATOM 742 O O . MET A 1 96 ? -8.153 8.552 18.373 1.00 96.19 96 MET A O 1
ATOM 746 N N . ASP A 1 97 ? -8.504 7.776 20.452 1.00 97.31 97 ASP A N 1
ATOM 747 C CA . ASP A 1 97 ? -7.090 7.766 20.826 1.00 97.31 97 ASP A CA 1
ATOM 748 C C . ASP A 1 97 ? -6.347 6.609 20.154 1.00 97.31 97 ASP A C 1
ATOM 750 O O . ASP A 1 97 ? -5.252 6.825 19.635 1.00 97.31 97 ASP A O 1
ATOM 754 N N . ASP A 1 98 ? -6.980 5.436 20.026 1.00 95.81 98 ASP A N 1
ATOM 755 C CA . ASP A 1 98 ? -6.448 4.334 19.214 1.00 95.81 98 ASP A CA 1
ATOM 756 C C . ASP A 1 98 ? -6.270 4.766 17.751 1.00 95.81 98 ASP A C 1
ATOM 758 O O . ASP A 1 98 ? -5.228 4.514 17.152 1.00 95.81 98 ASP A O 1
ATOM 762 N N . LEU A 1 99 ? -7.262 5.457 17.173 1.00 97.00 99 LEU A N 1
ATOM 763 C CA . LEU A 1 99 ? -7.185 5.941 15.790 1.00 97.00 99 LEU A CA 1
ATOM 764 C C . LEU A 1 99 ? -6.066 6.976 15.617 1.00 97.00 99 LEU A C 1
ATOM 766 O O . LEU A 1 99 ? -5.301 6.905 14.657 1.00 97.00 99 LEU A O 1
ATOM 770 N N . ARG A 1 100 ? -5.926 7.924 16.551 1.00 97.50 100 ARG A N 1
ATOM 771 C CA . ARG A 1 100 ? -4.833 8.911 16.521 1.00 97.50 100 ARG A CA 1
ATOM 772 C C . ARG A 1 100 ? -3.465 8.249 16.632 1.00 97.50 100 ARG A C 1
ATOM 774 O O . ARG A 1 100 ? -2.537 8.695 15.964 1.00 97.50 100 ARG A O 1
ATOM 781 N N . ALA A 1 101 ? -3.349 7.177 17.412 1.00 96.69 101 ALA A N 1
ATOM 782 C CA . ALA A 1 101 ? -2.108 6.424 17.547 1.00 96.69 101 ALA A CA 1
ATOM 783 C C . ALA A 1 101 ? -1.673 5.726 16.242 1.00 96.69 101 ALA A C 1
ATOM 785 O O . ALA A 1 101 ? -0.489 5.438 16.087 1.00 96.69 101 ALA A O 1
ATOM 786 N N . LEU A 1 102 ? -2.586 5.494 15.288 1.00 97.81 102 LEU A N 1
ATOM 787 C CA . LEU A 1 102 ? -2.247 4.948 13.965 1.00 97.81 102 LEU A CA 1
ATOM 788 C C . LEU A 1 102 ? -1.622 5.987 13.024 1.00 97.81 102 LEU A C 1
ATOM 790 O O . LEU A 1 102 ? -0.875 5.613 12.123 1.00 97.81 102 LEU A O 1
ATOM 794 N N . VAL A 1 103 ? -1.920 7.278 13.217 1.00 97.81 103 VAL A N 1
ATOM 795 C CA . VAL A 1 103 ? -1.557 8.358 12.278 1.00 97.81 103 VAL A CA 1
ATOM 796 C C . VAL A 1 103 ? -0.058 8.382 11.952 1.00 97.81 103 VAL A C 1
ATOM 798 O O . VAL A 1 103 ? 0.266 8.372 10.764 1.00 97.81 103 VAL A O 1
ATOM 801 N N . PRO A 1 104 ? 0.870 8.391 12.934 1.00 97.88 104 PRO A N 1
ATOM 802 C CA . PRO A 1 104 ? 2.291 8.525 12.622 1.00 97.88 104 PRO A CA 1
ATOM 803 C C . PRO A 1 104 ? 2.813 7.342 11.804 1.00 97.88 104 PRO A C 1
ATOM 805 O O . PRO A 1 104 ? 3.589 7.527 10.875 1.00 97.88 104 PRO A O 1
ATOM 808 N N . GLU A 1 105 ? 2.353 6.132 12.121 1.00 97.50 105 GLU A N 1
ATOM 809 C CA . GLU A 1 105 ? 2.821 4.905 11.476 1.00 97.50 105 GLU A CA 1
ATOM 810 C C . GLU A 1 105 ? 2.254 4.744 10.062 1.00 97.50 105 GLU A C 1
ATOM 812 O O . GLU A 1 105 ? 2.982 4.347 9.153 1.00 97.50 105 GLU A O 1
ATOM 817 N N . ILE A 1 106 ? 0.980 5.106 9.849 1.00 97.50 106 ILE A N 1
ATOM 818 C CA . ILE A 1 106 ? 0.368 5.148 8.513 1.00 97.50 106 ILE A CA 1
ATOM 819 C C . ILE A 1 106 ? 1.124 6.137 7.625 1.00 97.50 106 ILE A C 1
ATOM 821 O O . ILE A 1 106 ? 1.514 5.780 6.516 1.00 97.50 106 ILE A O 1
ATOM 825 N N . ILE A 1 107 ? 1.361 7.359 8.114 1.00 96.19 107 ILE A N 1
ATOM 826 C CA . ILE A 1 107 ? 2.076 8.392 7.354 1.00 96.19 107 ILE A CA 1
ATOM 827 C C . ILE A 1 107 ? 3.496 7.928 7.032 1.00 96.19 107 ILE A C 1
ATOM 829 O O . ILE A 1 107 ? 3.901 8.012 5.876 1.00 96.19 107 ILE A O 1
ATOM 833 N N . GLN A 1 108 ? 4.229 7.395 8.015 1.00 96.50 108 GLN A N 1
ATOM 834 C CA . GLN A 1 108 ? 5.594 6.922 7.790 1.00 96.50 108 GLN A CA 1
ATOM 835 C C . GLN A 1 108 ? 5.634 5.794 6.755 1.00 96.50 108 GLN A C 1
ATOM 837 O O . GLN A 1 108 ? 6.429 5.848 5.827 1.00 96.50 108 GLN A O 1
ATOM 842 N N . THR A 1 109 ? 4.714 4.830 6.845 1.00 96.00 109 THR A N 1
ATOM 843 C CA . THR A 1 109 ? 4.624 3.729 5.874 1.00 96.00 109 THR A CA 1
ATOM 844 C C . THR A 1 109 ? 4.363 4.235 4.456 1.00 96.00 109 THR A C 1
ATOM 846 O O . THR A 1 109 ? 4.874 3.667 3.496 1.00 96.00 109 THR A O 1
ATOM 849 N N . ILE A 1 110 ? 3.565 5.295 4.302 1.00 94.75 110 ILE A N 1
ATOM 850 C CA . ILE A 1 110 ? 3.304 5.909 2.995 1.00 94.75 110 ILE A CA 1
ATOM 851 C C . ILE A 1 110 ? 4.555 6.619 2.471 1.00 94.75 110 ILE A C 1
ATOM 853 O O . ILE A 1 110 ? 4.888 6.444 1.303 1.00 94.75 110 ILE A O 1
ATOM 857 N N . ILE A 1 111 ? 5.256 7.375 3.321 1.00 93.69 111 ILE A N 1
ATOM 858 C CA . ILE A 1 111 ? 6.502 8.062 2.952 1.00 93.69 111 ILE A CA 1
ATOM 859 C C . ILE A 1 111 ? 7.547 7.044 2.479 1.00 93.69 111 ILE A C 1
ATOM 861 O O . ILE A 1 111 ? 8.056 7.176 1.366 1.00 93.69 111 ILE A O 1
ATOM 865 N N . ASP A 1 112 ? 7.769 5.981 3.257 1.00 92.81 112 ASP A N 1
ATOM 866 C CA . ASP A 1 112 ? 8.799 4.959 3.016 1.00 92.81 112 ASP A CA 1
ATOM 867 C C . ASP A 1 112 ? 8.654 4.223 1.673 1.00 92.81 112 ASP A C 1
ATOM 869 O O . ASP A 1 112 ? 9.613 3.631 1.181 1.00 92.81 112 ASP A O 1
ATOM 873 N N . VAL A 1 113 ? 7.454 4.202 1.079 1.00 88.00 113 VAL A N 1
ATOM 874 C CA . VAL A 1 113 ? 7.226 3.568 -0.231 1.00 88.00 113 VAL A CA 1
ATOM 875 C C . VAL A 1 113 ? 7.274 4.542 -1.405 1.00 88.00 113 VAL A C 1
ATOM 877 O O . VAL A 1 113 ? 7.265 4.097 -2.555 1.00 88.00 113 VAL A O 1
ATOM 880 N N . THR A 1 114 ? 7.266 5.846 -1.129 1.00 77.50 114 THR A N 1
ATOM 881 C CA . THR A 1 114 ? 7.290 6.911 -2.143 1.00 77.50 114 THR A CA 1
ATOM 882 C C . THR A 1 114 ? 8.656 7.569 -2.320 1.00 77.50 114 THR A C 1
ATOM 884 O O . THR A 1 114 ? 8.871 8.197 -3.358 1.00 77.50 114 THR A O 1
ATOM 887 N N . GLU A 1 115 ? 9.556 7.421 -1.344 1.00 63.09 115 GLU A N 1
ATOM 888 C CA . GLU A 1 115 ? 10.963 7.856 -1.402 1.00 63.09 115 GLU A CA 1
ATOM 889 C C . GLU A 1 115 ? 11.894 6.751 -1.933 1.00 63.09 115 GLU A C 1
ATOM 891 O O . GLU A 1 115 ? 12.831 7.096 -2.692 1.00 63.09 115 GLU A O 1
#

Foldseek 3Di:
DDALPPPPDDQPPHHDLDDPLAALDAQVVLVVLVQHDDVVRDRHYPVNSLVSVVVVLVVVPDDPVRCCVVVVPDDDDDDDHHVSSVVSCVVVVHDPVSVVVCVVVSVVSVVVSVD

Organism: Opuntia streptacantha (NCBI:txid393608)

InterPro domains:
  IPR036514 SGNH hydrolase superfamily [G3DSA:3.40.50.1110] (1-115)